Protein AF-A0A938WBK5-F1 (afdb_monomer_lite)

Secondary structure (DSSP, 8-state):
----TTPPPP---HHHHHHHSTT----HHHHHHHHHHHTT--

Foldseek 3Di:
DDDDPPDDDDDDCCLPVQCVDPPRNDDPVRSVVVVVVVVVVD

Structure (mmCIF, N/CA/C/O backbone):
data_AF-A0A938WBK5-F1
#
_entry.id   AF-A0A938WBK5-F1
#
loop_
_atom_site.group_PDB
_atom_site.id
_atom_site.type_symbol
_atom_site.label_atom_id
_atom_site.label_alt_id
_atom_site.label_comp_i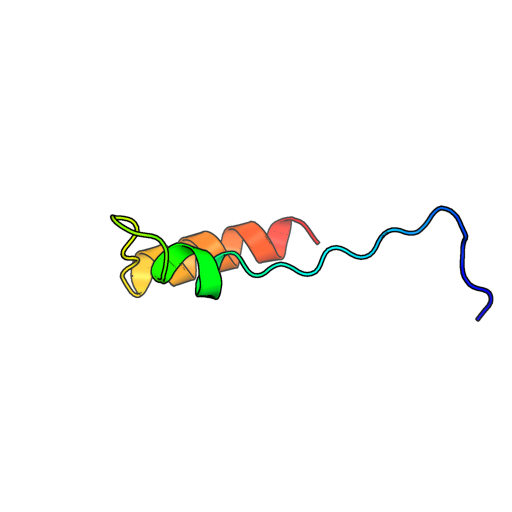d
_atom_site.label_asym_id
_atom_site.label_entity_id
_atom_site.label_seq_id
_atom_site.pdbx_PDB_ins_code
_atom_site.Cartn_x
_atom_site.Cartn_y
_atom_s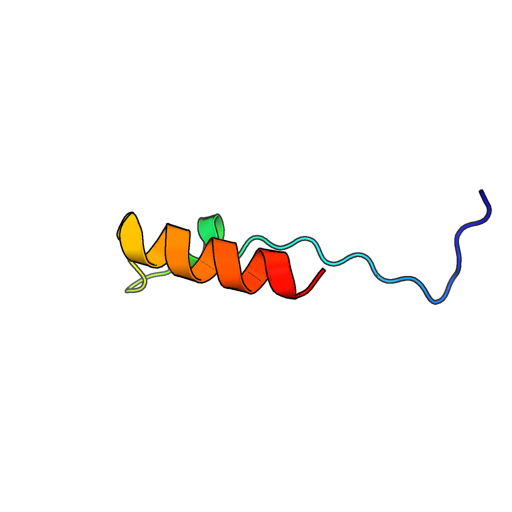ite.Cartn_z
_atom_site.occupancy
_atom_site.B_iso_or_equiv
_atom_site.auth_seq_id
_atom_site.auth_comp_id
_atom_site.auth_asym_id
_atom_site.auth_atom_id
_atom_site.pdbx_PDB_model_num
ATOM 1 N N . MET A 1 1 ? 5.259 -20.464 -22.725 1.00 60.62 1 MET A N 1
ATOM 2 C CA . MET A 1 1 ? 4.890 -19.076 -23.078 1.00 60.62 1 MET A CA 1
ATOM 3 C C . MET A 1 1 ? 6.153 -18.239 -23.031 1.00 60.62 1 MET A C 1
ATOM 5 O O . MET A 1 1 ? 6.843 -18.291 -22.020 1.00 60.62 1 MET A O 1
ATOM 9 N N . ALA A 1 2 ? 6.512 -17.568 -24.126 1.00 69.81 2 ALA A N 1
ATOM 10 C CA . ALA A 1 2 ? 7.677 -16.686 -24.140 1.00 69.81 2 ALA A CA 1
ATOM 11 C C . ALA A 1 2 ? 7.448 -15.528 -23.154 1.00 69.81 2 ALA A C 1
ATOM 13 O O . ALA A 1 2 ? 6.336 -15.007 -23.072 1.00 69.81 2 ALA A O 1
ATOM 14 N N . ARG A 1 3 ? 8.471 -15.164 -22.371 1.00 80.19 3 ARG A N 1
ATOM 15 C CA . ARG A 1 3 ? 8.417 -13.965 -21.527 1.00 80.19 3 ARG A CA 1
ATOM 16 C C . ARG A 1 3 ? 8.341 -12.752 -22.450 1.00 80.19 3 ARG A C 1
ATOM 18 O O . ARG A 1 3 ? 9.239 -12.568 -23.263 1.00 80.19 3 ARG A O 1
ATOM 25 N N . ASP A 1 4 ? 7.279 -11.964 -22.322 1.00 88.75 4 ASP A N 1
ATOM 26 C CA . ASP A 1 4 ? 7.195 -10.644 -22.939 1.00 88.75 4 ASP A CA 1
ATOM 27 C C . ASP A 1 4 ? 8.157 -9.706 -22.186 1.00 88.75 4 ASP A C 1
ATOM 29 O O . ASP A 1 4 ? 7.933 -9.460 -20.997 1.00 88.75 4 ASP A O 1
ATOM 33 N N . PRO A 1 5 ? 9.241 -9.222 -22.822 1.00 87.75 5 PRO A N 1
ATOM 34 C CA . PRO A 1 5 ? 10.226 -8.363 -22.171 1.00 87.75 5 PRO A CA 1
ATOM 35 C C . PRO A 1 5 ? 9.652 -7.010 -21.718 1.00 87.75 5 PRO A C 1
ATOM 37 O O . PRO A 1 5 ? 10.277 -6.352 -20.892 1.00 87.75 5 PRO A O 1
ATOM 40 N N . GLY A 1 6 ? 8.475 -6.603 -22.211 1.00 93.44 6 GLY A N 1
ATOM 41 C CA . GLY A 1 6 ? 7.774 -5.396 -21.764 1.00 93.44 6 GLY A CA 1
ATOM 42 C C . GLY A 1 6 ? 6.833 -5.608 -20.573 1.00 93.44 6 GLY A C 1
ATOM 43 O O . GLY A 1 6 ? 6.322 -4.636 -20.017 1.00 93.44 6 GLY A O 1
ATOM 44 N N . ARG A 1 7 ? 6.585 -6.856 -20.156 1.00 92.25 7 ARG A N 1
ATOM 45 C CA . ARG A 1 7 ? 5.621 -7.158 -19.092 1.00 92.25 7 ARG A CA 1
ATOM 46 C C . ARG A 1 7 ? 6.245 -6.994 -17.706 1.00 92.25 7 ARG A C 1
ATOM 48 O O . ARG A 1 7 ? 7.114 -7.768 -17.308 1.00 92.25 7 ARG A O 1
ATOM 55 N N . VAL A 1 8 ? 5.714 -6.049 -16.934 1.00 93.12 8 VAL A N 1
ATOM 56 C CA . VAL A 1 8 ? 6.036 -5.852 -15.512 1.00 93.12 8 VAL A CA 1
ATOM 57 C C . VAL A 1 8 ? 4.956 -6.508 -14.651 1.00 93.12 8 VAL A C 1
ATOM 59 O O . VAL A 1 8 ? 3.767 -6.386 -14.937 1.00 93.12 8 VAL A O 1
ATOM 62 N N . LEU A 1 9 ? 5.366 -7.223 -13.601 1.00 92.56 9 LEU A N 1
ATOM 63 C CA . LEU A 1 9 ? 4.460 -7.766 -12.589 1.00 92.56 9 LEU A CA 1
ATOM 64 C C . LEU A 1 9 ? 4.503 -6.867 -11.359 1.00 92.56 9 LEU A C 1
ATOM 66 O O . LEU A 1 9 ? 5.580 -6.616 -10.820 1.00 92.56 9 LEU A O 1
ATOM 70 N N . ILE A 1 10 ? 3.336 -6.407 -10.919 1.00 93.81 10 ILE A N 1
ATOM 71 C CA . ILE A 1 10 ? 3.193 -5.638 -9.685 1.00 93.81 10 ILE A CA 1
ATOM 72 C C . ILE A 1 10 ? 2.704 -6.597 -8.603 1.00 93.81 10 ILE A C 1
ATOM 74 O O . ILE A 1 10 ? 1.634 -7.188 -8.730 1.00 93.81 10 ILE A O 1
ATOM 78 N N . PHE A 1 11 ? 3.512 -6.770 -7.560 1.00 94.88 11 PHE A N 1
ATOM 79 C CA . PHE A 1 11 ? 3.115 -7.477 -6.347 1.00 94.88 11 PHE A CA 1
ATOM 80 C C . PHE A 1 11 ? 2.618 -6.449 -5.341 1.00 94.88 11 PHE A C 1
ATOM 82 O O . PHE A 1 11 ? 3.411 -5.692 -4.785 1.00 94.88 11 PHE A O 1
ATOM 89 N N . ASP A 1 12 ? 1.306 -6.410 -5.148 1.00 95.94 12 ASP A N 1
ATOM 90 C CA . ASP A 1 12 ? 0.672 -5.470 -4.234 1.00 95.94 12 ASP A CA 1
ATOM 91 C C . ASP A 1 12 ? 0.754 -5.984 -2.788 1.00 95.94 12 ASP A C 1
ATOM 93 O O . ASP A 1 12 ? 0.273 -7.076 -2.472 1.00 95.94 12 ASP A O 1
ATOM 97 N N . THR A 1 13 ? 1.394 -5.212 -1.908 1.00 95.94 13 THR A N 1
ATOM 98 C CA . THR A 1 13 ? 1.486 -5.493 -0.465 1.00 95.94 13 THR A CA 1
ATOM 99 C C . THR A 1 13 ? 0.735 -4.462 0.376 1.00 95.94 13 THR A C 1
ATOM 101 O O . THR A 1 13 ? 0.877 -4.453 1.602 1.00 95.94 13 THR A O 1
ATOM 104 N N . THR A 1 14 ? -0.096 -3.615 -0.243 1.00 95.50 14 THR A N 1
ATOM 105 C CA . THR A 1 14 ? -0.687 -2.423 0.380 1.00 95.50 14 THR A CA 1
ATOM 106 C C . THR A 1 14 ? -1.446 -2.742 1.662 1.00 95.50 14 THR A C 1
ATOM 108 O O . THR A 1 14 ? -1.259 -2.054 2.661 1.00 95.50 14 THR A O 1
ATOM 111 N N . LEU A 1 15 ? -2.256 -3.805 1.689 1.00 96.38 15 LEU A N 1
ATOM 112 C CA . LEU A 1 15 ? -3.035 -4.147 2.886 1.00 96.38 15 LEU A CA 1
ATOM 113 C C . LEU A 1 15 ? -2.173 -4.629 4.060 1.00 96.38 15 LEU A C 1
ATOM 115 O O . LEU A 1 15 ? -2.560 -4.417 5.203 1.00 96.38 15 LEU A O 1
ATOM 119 N N . ARG A 1 16 ? -1.026 -5.262 3.786 1.00 96.19 16 ARG A N 1
ATOM 120 C CA . ARG A 1 16 ? -0.155 -5.875 4.800 1.00 96.19 16 ARG A CA 1
ATOM 121 C C . ARG A 1 16 ? 0.916 -4.907 5.285 1.00 96.19 16 ARG A C 1
ATOM 123 O O . ARG A 1 16 ? 1.063 -4.718 6.485 1.00 96.19 16 ARG A O 1
ATOM 130 N N . ASP A 1 17 ? 1.657 -4.292 4.370 1.00 95.69 17 ASP A N 1
ATOM 131 C CA . ASP A 1 17 ? 2.724 -3.352 4.732 1.00 95.69 17 ASP A CA 1
ATOM 132 C C . ASP A 1 17 ? 2.141 -1.994 5.153 1.00 95.69 17 ASP A C 1
ATOM 134 O O . ASP A 1 17 ? 2.689 -1.318 6.027 1.00 95.69 17 ASP A O 1
ATOM 138 N N . GLY A 1 18 ? 0.993 -1.613 4.580 1.00 93.19 18 GLY A N 1
ATOM 139 C CA . GLY A 1 18 ? 0.285 -0.385 4.932 1.00 93.19 18 GLY A CA 1
ATOM 140 C C . GLY A 1 18 ? -0.170 -0.373 6.388 1.00 93.19 18 GLY A C 1
ATOM 141 O O . GLY A 1 18 ? 0.123 0.586 7.089 1.00 93.19 18 GLY A O 1
ATOM 142 N N . GLU A 1 19 ? -0.800 -1.447 6.880 1.00 96.00 19 GLU A N 1
ATOM 143 C CA . GLU A 1 19 ? -1.240 -1.526 8.285 1.00 96.00 19 GLU A CA 1
ATOM 144 C C . GLU A 1 19 ? -0.092 -1.667 9.304 1.00 96.00 19 GLU A C 1
ATOM 146 O O . GLU A 1 19 ? -0.281 -1.439 10.497 1.00 96.00 19 GLU A O 1
ATOM 151 N N . GLN A 1 20 ? 1.089 -2.098 8.848 1.00 94.88 20 GLN A N 1
ATOM 152 C CA . GLN A 1 20 ? 2.289 -2.255 9.678 1.00 94.88 20 GLN A CA 1
ATOM 153 C C . GLN A 1 20 ? 3.147 -0.985 9.709 1.00 94.88 20 GLN A C 1
ATOM 155 O O . GLN A 1 20 ? 4.091 -0.893 10.497 1.00 94.88 20 GLN A O 1
ATOM 160 N N . SER A 1 21 ? 2.838 -0.006 8.855 1.00 95.06 21 SER A N 1
ATOM 161 C CA . SER A 1 21 ? 3.570 1.252 8.792 1.00 95.06 21 SER A CA 1
ATOM 162 C C . SER A 1 21 ? 3.250 2.126 10.017 1.00 95.06 21 SER A C 1
ATOM 164 O O . SER A 1 21 ? 2.092 2.214 10.432 1.00 95.06 21 SER A O 1
ATOM 166 N N . PRO A 1 22 ? 4.244 2.804 10.623 1.00 95.25 22 PRO A N 1
ATOM 167 C CA . PRO A 1 22 ? 4.016 3.643 11.797 1.00 95.25 22 PRO A CA 1
ATOM 168 C C . PRO A 1 22 ? 2.944 4.710 11.548 1.00 95.25 22 PRO A C 1
ATOM 170 O O . PRO A 1 22 ? 3.041 5.488 10.603 1.00 95.25 22 PRO A O 1
ATOM 173 N N . GLY A 1 23 ? 1.927 4.758 12.411 1.00 92.62 23 GLY A N 1
ATOM 174 C CA . GLY A 1 23 ? 0.824 5.719 12.293 1.00 92.62 23 GLY A CA 1
ATOM 175 C C . GLY A 1 23 ? -0.224 5.376 11.228 1.00 92.62 23 GLY A C 1
ATOM 176 O O . GLY A 1 23 ? -1.186 6.124 11.083 1.00 92.62 23 GLY A O 1
ATOM 177 N N . ALA A 1 24 ? -0.082 4.252 10.525 1.00 88.75 24 ALA A N 1
ATOM 178 C CA . ALA A 1 24 ? -1.070 3.741 9.587 1.00 88.75 24 ALA A CA 1
ATOM 179 C C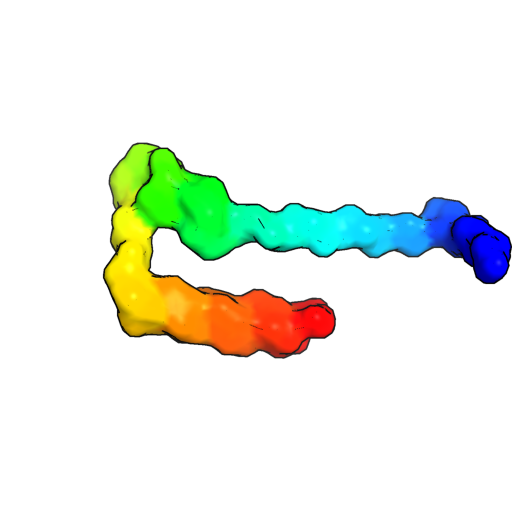 . ALA A 1 24 ? -1.670 2.447 10.148 1.00 88.75 24 ALA A C 1
ATOM 181 O O . ALA A 1 24 ? -1.185 1.353 9.897 1.00 88.75 24 ALA A O 1
ATOM 182 N N . SER A 1 25 ? -2.726 2.571 10.950 1.00 91.88 25 SER A N 1
ATOM 183 C CA . SER A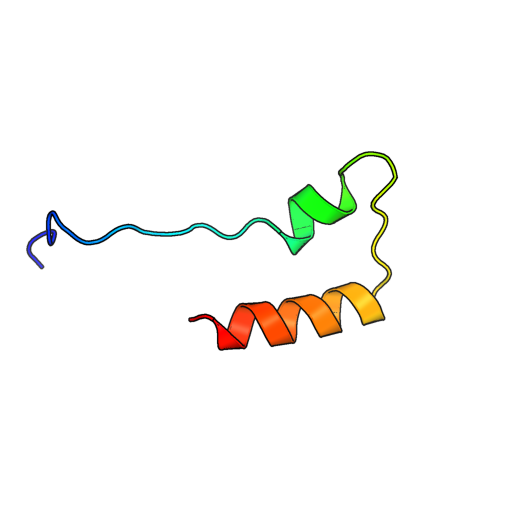 1 25 ? -3.509 1.421 11.411 1.00 91.88 25 SER A CA 1
ATOM 184 C C . SER A 1 25 ? -4.829 1.392 10.661 1.00 91.88 25 SER A C 1
ATOM 186 O O . SER A 1 25 ? -5.571 2.366 10.703 1.00 91.88 25 SER A O 1
ATOM 188 N N . LEU A 1 26 ? -5.102 0.278 9.982 1.00 94.69 26 LEU A N 1
ATOM 189 C CA . LEU A 1 26 ? -6.335 0.082 9.227 1.00 94.69 26 LEU A CA 1
ATOM 190 C C . LEU A 1 26 ? -7.287 -0.805 10.023 1.00 94.69 26 LEU A C 1
ATOM 192 O O . LEU A 1 26 ? -6.930 -1.921 10.415 1.00 94.69 26 LEU A O 1
ATOM 196 N N . ASN A 1 27 ? -8.513 -0.343 10.220 1.00 95.50 27 ASN A N 1
ATOM 197 C CA . ASN A 1 27 ? -9.584 -1.187 10.727 1.00 95.50 27 ASN A CA 1
ATOM 198 C C . ASN A 1 27 ? -10.130 -2.113 9.619 1.00 95.50 27 ASN A C 1
ATOM 200 O O . ASN A 1 27 ? -9.766 -2.012 8.445 1.00 95.50 27 ASN A O 1
ATOM 204 N N . LEU A 1 28 ? -11.000 -3.056 9.992 1.00 96.56 28 LEU A N 1
ATOM 205 C CA . LEU A 1 28 ? -11.549 -4.041 9.055 1.00 96.56 28 LEU A CA 1
ATOM 206 C C . LEU A 1 28 ? -12.287 -3.392 7.872 1.00 96.56 28 LEU A C 1
ATOM 208 O O . LEU A 1 28 ? -12.120 -3.829 6.735 1.00 96.56 28 LEU A O 1
ATOM 212 N N . GLU A 1 29 ? -13.091 -2.363 8.126 1.00 97.94 29 GLU A N 1
ATOM 213 C CA . GLU A 1 29 ? -13.889 -1.693 7.097 1.00 97.94 29 GLU A CA 1
ATOM 214 C C . GLU A 1 29 ? -12.994 -0.938 6.108 1.00 97.94 29 GLU A C 1
ATOM 216 O O . GLU A 1 29 ? -13.176 -1.054 4.895 1.00 97.94 29 GLU A O 1
ATOM 221 N N . GLU A 1 30 ? -11.968 -0.246 6.609 1.00 97.06 30 GLU A N 1
ATOM 222 C CA . GLU A 1 30 ? -10.963 0.439 5.789 1.00 97.06 30 GLU A CA 1
ATOM 223 C C . GLU A 1 30 ? -10.198 -0.548 4.906 1.00 97.06 30 GLU A C 1
ATOM 225 O O . GLU A 1 30 ? -10.037 -0.314 3.705 1.00 97.06 30 GLU A O 1
ATOM 230 N N . LYS A 1 31 ? -9.787 -1.695 5.464 1.00 96.88 31 LYS A N 1
ATOM 231 C CA . LYS A 1 31 ? -9.134 -2.760 4.690 1.00 96.88 31 LYS A CA 1
ATOM 232 C C . LYS A 1 31 ? -10.029 -3.276 3.571 1.00 96.88 31 LYS A C 1
ATOM 234 O O . LYS A 1 31 ? -9.553 -3.442 2.452 1.00 96.88 31 LYS A O 1
ATOM 239 N N . LEU A 1 32 ? -11.312 -3.519 3.844 1.00 98.00 32 LEU A N 1
ATOM 240 C CA . LEU A 1 32 ? -12.263 -3.988 2.831 1.00 98.00 32 LEU A CA 1
ATOM 241 C C . LEU A 1 32 ? -12.488 -2.941 1.735 1.00 98.00 32 LEU A C 1
ATOM 243 O O . LEU A 1 32 ? -12.512 -3.292 0.554 1.00 98.00 32 LEU A O 1
ATOM 247 N N . ALA A 1 33 ? -12.602 -1.664 2.102 1.00 97.94 33 ALA A N 1
ATOM 248 C CA . ALA A 1 33 ? -12.746 -0.574 1.144 1.00 97.94 33 ALA A CA 1
ATOM 249 C C . ALA A 1 33 ? -11.518 -0.461 0.224 1.00 97.94 33 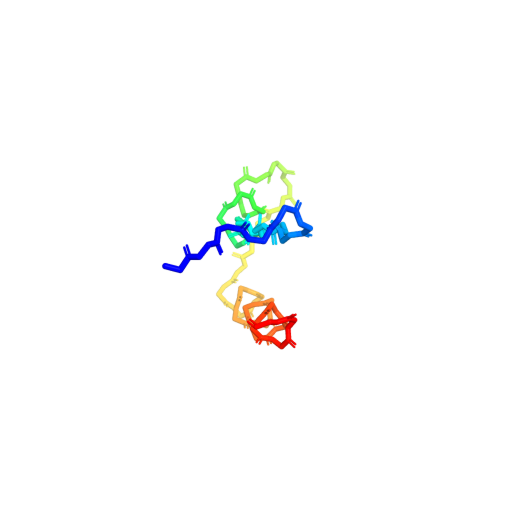ALA A C 1
ATOM 251 O O . ALA A 1 33 ? -11.672 -0.388 -0.998 1.00 97.94 33 ALA A O 1
ATOM 252 N N . ILE A 1 34 ? -10.306 -0.516 0.790 1.00 96.81 34 ILE A N 1
ATOM 253 C CA . ILE A 1 34 ? -9.046 -0.508 0.033 1.00 96.81 34 ILE A CA 1
ATOM 254 C C . ILE A 1 34 ? -8.951 -1.750 -0.858 1.00 96.81 34 ILE A C 1
ATOM 256 O O . ILE A 1 34 ? -8.679 -1.618 -2.049 1.00 96.81 34 ILE A O 1
ATOM 260 N N . ALA A 1 35 ? -9.247 -2.942 -0.330 1.00 96.94 35 ALA A N 1
ATOM 261 C CA . ALA A 1 35 ? -9.213 -4.195 -1.086 1.00 96.94 35 ALA A CA 1
ATOM 262 C C . ALA A 1 35 ? -10.120 -4.149 -2.325 1.00 96.94 35 ALA A C 1
ATOM 264 O O . ALA A 1 35 ? -9.719 -4.569 -3.408 1.00 96.94 35 ALA A O 1
ATOM 265 N N . GLN A 1 36 ? -11.327 -3.590 -2.187 1.00 97.94 36 GLN A N 1
ATOM 266 C CA . GLN A 1 36 ? -12.248 -3.406 -3.309 1.00 97.94 36 GLN A CA 1
ATOM 267 C C . GLN A 1 36 ? -11.717 -2.423 -4.355 1.00 97.94 36 GLN A C 1
ATOM 269 O O . GLN A 1 36 ? -12.003 -2.608 -5.536 1.00 97.94 36 GLN A O 1
ATOM 274 N N . GLN A 1 37 ? -10.971 -1.385 -3.957 1.00 97.62 37 GLN A N 1
ATOM 275 C CA . GLN A 1 37 ? -10.327 -0.491 -4.923 1.00 97.62 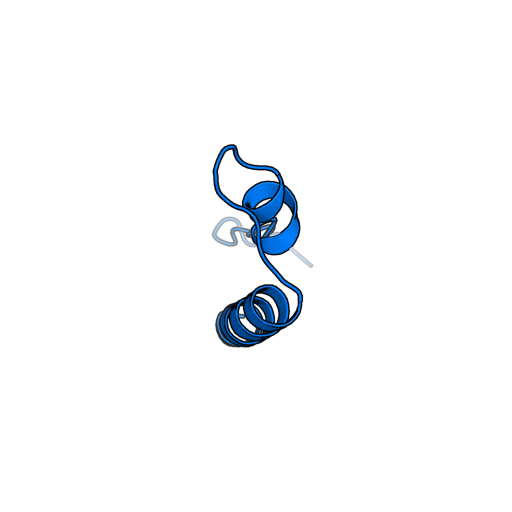37 GLN A CA 1
ATOM 276 C C . GLN A 1 37 ? -9.157 -1.176 -5.625 1.00 97.62 37 GLN A C 1
ATOM 278 O O . GLN A 1 37 ? -9.085 -1.115 -6.848 1.00 97.62 37 GLN A O 1
ATOM 283 N N . LEU A 1 38 ? -8.291 -1.872 -4.884 1.00 96.50 38 LEU A N 1
ATOM 284 C CA . LEU A 1 38 ? -7.151 -2.596 -5.453 1.00 96.50 38 LEU A CA 1
ATOM 285 C C . LEU A 1 38 ? -7.609 -3.645 -6.473 1.00 96.50 38 LEU A C 1
ATOM 287 O O . LEU A 1 38 ? -7.074 -3.701 -7.574 1.00 96.50 38 LEU A O 1
ATOM 291 N N . ALA A 1 39 ? -8.676 -4.387 -6.166 1.00 95.25 39 ALA A N 1
ATOM 292 C CA . ALA A 1 39 ? -9.261 -5.367 -7.082 1.00 95.25 39 ALA A CA 1
ATOM 293 C C . ALA A 1 39 ? -9.806 -4.760 -8.392 1.00 95.25 39 ALA A C 1
ATOM 295 O O . ALA A 1 39 ? -9.965 -5.475 -9.374 1.00 95.25 39 ALA A O 1
ATOM 296 N N . ARG A 1 40 ? -10.116 -3.455 -8.433 1.00 96.38 40 ARG A N 1
ATOM 297 C CA . ARG A 1 40 ? -10.548 -2.766 -9.666 1.00 96.38 40 ARG A CA 1
ATOM 298 C C . ARG A 1 40 ? -9.376 -2.348 -10.552 1.00 96.38 40 ARG A C 1
ATOM 300 O O . ARG A 1 40 ? -9.603 -2.027 -11.715 1.00 96.38 40 ARG A O 1
ATOM 307 N N . LEU A 1 41 ? -8.159 -2.295 -10.008 1.00 92.69 41 LEU A N 1
ATOM 308 C CA . LEU A 1 41 ? -6.963 -1.864 -10.733 1.00 92.69 41 LEU A CA 1
ATOM 309 C C . LEU A 1 41 ? -6.358 -2.978 -11.605 1.00 92.69 41 LEU A C 1
ATOM 311 O O . LEU A 1 41 ? -5.552 -2.659 -12.481 1.00 92.69 41 LEU A O 1
ATOM 315 N N . GLY A 1 42 ? -6.748 -4.247 -11.411 1.00 75.88 42 GLY A N 1
ATOM 316 C CA . GLY A 1 42 ? -6.282 -5.376 -12.227 1.00 75.88 42 GLY A CA 1
ATOM 317 C C . GLY A 1 42 ? -6.873 -6.723 -11.844 1.00 75.88 42 GLY A C 1
ATOM 318 O O . GLY A 1 42 ? -6.568 -7.187 -10.725 1.00 75.88 42 GLY A O 1
#

Sequence (42 aa):
MARDPGRVLIFDTTLRDGEQSPGASLNLEEKLAIAQQLARLG

pLDDT: mean 92.64, std 7.58, range [60.62, 98.0]

Radius of gyration: 14.17 Å; chains: 1; bounding box: 24×25×36 Å